Protein AF-A0A7C1G8R8-F1 (afdb_monomer)

Mean predicted aligned error: 2.85 Å

Solvent-accessible surface area (backbone atoms only — not comparable to full-atom values): 3273 Å² total; per-residue (Å²): 132,83,86,70,69,42,81,43,78,70,50,72,34,38,64,68,59,54,51,53,49,51,51,52,50,51,55,35,38,76,70,64,75,46,60,59,73,52,74,49,74,48,63,45,66,86,77,86,86,84,133

Nearest PDB structures (foldseek):
  3lk6-assembly1_A  TM=6.747E-01  e=1.128E+00  Bacillus subtilis
  3nvd-assembly2_B  TM=6.799E-01  e=2.115E+00  Bacillus subtilis
  3vml-assembly1_A-2  TM=4.117E-01  e=3.666E+00  Shewanella oneidensis MR-1
  5swa-assembly1_A  TM=4.262E-01  e=8.046E+00  Streptococcus pneumoniae

Foldseek 3Di:
DDFDEAEEEPEEDAPVVVVVVVVVVVVCVVVVVDGHYDYDYDYPPDDDDDD

Radius of gyration: 12.51 Å; Cα contacts (8 Å, |Δi|>4): 53; chains: 1; bounding box: 32×19×33 Å

Secondary structure (DSSP, 8-state):
-PPP-EEEEEEEE-HHHHHHHHHHHHHHHHTTSS--EEEEEEESS------

Structure (mmCIF, N/CA/C/O backbone):
data_AF-A0A7C1G8R8-F1
#
_entry.id   AF-A0A7C1G8R8-F1
#
loop_
_atom_site.group_PDB
_atom_site.id
_atom_site.type_symbol
_atom_site.label_atom_id
_atom_site.label_alt_id
_atom_site.label_comp_id
_atom_site.label_asym_id
_atom_site.label_entity_id
_atom_site.label_seq_id
_atom_site.pdbx_PDB_ins_code
_atom_site.Cartn_x
_atom_site.Cartn_y
_atom_site.Cartn_z
_atom_site.occupancy
_atom_site.B_iso_or_equiv
_atom_site.auth_seq_id
_atom_site.auth_comp_id
_atom_site.auth_asym_id
_atom_site.auth_atom_id
_atom_site.pdbx_PDB_model_num
ATOM 1 N N . MET A 1 1 ? -17.193 -6.803 19.658 1.00 67.88 1 MET A N 1
ATOM 2 C CA . MET A 1 1 ? -17.442 -6.642 18.207 1.00 67.88 1 MET A CA 1
ATOM 3 C C . MET A 1 1 ? -16.163 -6.988 17.471 1.00 67.88 1 MET A C 1
ATOM 5 O O . MET A 1 1 ? -15.105 -6.611 17.957 1.00 67.88 1 MET A O 1
ATOM 9 N N . VAL A 1 2 ? -16.244 -7.720 16.360 1.00 83.44 2 VAL A N 1
ATOM 10 C CA . VAL A 1 2 ? -15.071 -8.019 15.522 1.00 83.44 2 VAL A CA 1
ATOM 11 C C . VAL A 1 2 ? -14.696 -6.757 14.744 1.00 83.44 2 VAL A C 1
ATOM 13 O O . VAL A 1 2 ? -15.576 -6.068 14.228 1.00 83.44 2 VAL A O 1
ATOM 16 N N . GLU A 1 3 ? -13.410 -6.420 14.697 1.00 90.44 3 GLU A N 1
ATOM 17 C CA . GLU A 1 3 ? -12.929 -5.255 13.954 1.00 90.44 3 GLU A CA 1
ATOM 18 C C . GLU A 1 3 ? -13.130 -5.469 12.443 1.00 90.44 3 GLU A C 1
ATOM 20 O O . GLU A 1 3 ? -12.773 -6.515 11.900 1.00 90.44 3 GLU A O 1
ATOM 25 N N . LYS A 1 4 ? -13.716 -4.487 11.746 1.00 94.25 4 LYS A N 1
ATOM 26 C CA . LYS A 1 4 ? -13.956 -4.563 10.297 1.00 94.25 4 LYS A CA 1
ATOM 27 C C . LYS A 1 4 ? -12.714 -4.106 9.537 1.00 94.25 4 LYS A C 1
ATOM 29 O O . LYS A 1 4 ? -12.269 -2.976 9.714 1.00 94.25 4 LYS A O 1
ATOM 34 N N . TRP A 1 5 ? -12.209 -4.956 8.652 1.00 97.12 5 TRP A N 1
ATOM 35 C CA . TRP A 1 5 ? -11.067 -4.662 7.785 1.00 97.12 5 TRP A CA 1
ATOM 36 C C . TRP A 1 5 ? -11.507 -4.500 6.329 1.00 97.12 5 TRP A C 1
ATOM 38 O O . TRP A 1 5 ? -12.501 -5.083 5.893 1.00 97.12 5 TRP A O 1
ATOM 48 N N . ARG A 1 6 ? -10.764 -3.691 5.572 1.00 97.50 6 ARG A N 1
ATOM 49 C CA . ARG A 1 6 ? -10.915 -3.539 4.124 1.00 97.50 6 ARG A CA 1
ATOM 50 C C . ARG A 1 6 ? -9.861 -4.391 3.428 1.00 97.50 6 ARG A C 1
ATOM 52 O O . ARG A 1 6 ? -8.676 -4.201 3.674 1.00 97.50 6 ARG A O 1
ATOM 59 N N . LEU A 1 7 ? -10.290 -5.283 2.545 1.00 98.06 7 LEU A N 1
ATOM 60 C CA . LEU A 1 7 ? -9.401 -5.989 1.630 1.00 98.06 7 LEU A CA 1
AT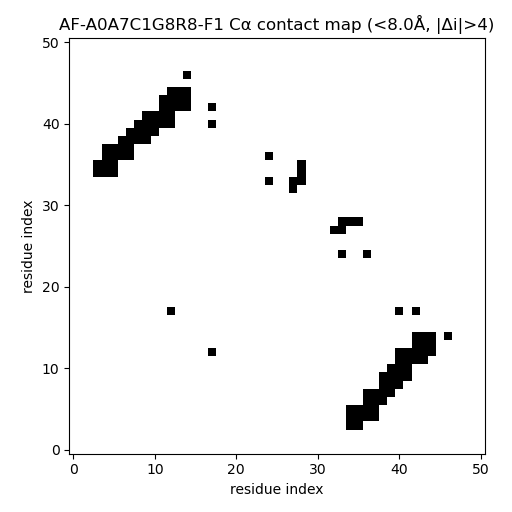OM 61 C C . LEU A 1 7 ? -9.434 -5.283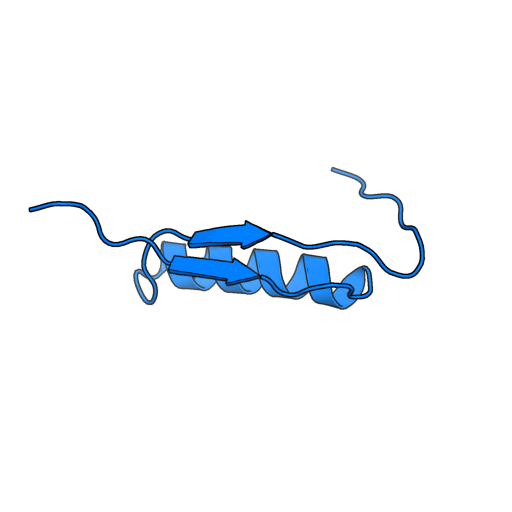 0.274 1.00 98.06 7 LEU A C 1
ATOM 63 O O . LEU A 1 7 ? -10.515 -5.057 -0.267 1.00 98.06 7 LEU A O 1
ATOM 67 N N . LEU A 1 8 ? -8.266 -4.923 -0.251 1.00 98.25 8 LEU A N 1
ATOM 68 C CA . LEU A 1 8 ? -8.101 -4.372 -1.593 1.00 98.25 8 LEU A CA 1
ATOM 69 C C . LEU A 1 8 ? -7.189 -5.283 -2.411 1.00 98.25 8 LEU A C 1
ATOM 71 O O . LEU A 1 8 ? -6.093 -5.615 -1.966 1.00 98.25 8 LEU A O 1
ATOM 75 N N . ASP A 1 9 ? -7.609 -5.617 -3.624 1.00 98.00 9 ASP A N 1
ATOM 76 C CA . ASP A 1 9 ? -6.739 -6.176 -4.655 1.00 98.00 9 ASP A CA 1
ATOM 77 C C . ASP A 1 9 ? -6.696 -5.181 -5.814 1.00 98.00 9 ASP A C 1
ATOM 79 O O . ASP A 1 9 ? -7.694 -4.956 -6.500 1.00 98.00 9 ASP A O 1
ATOM 83 N N . THR A 1 10 ? -5.557 -4.507 -5.971 1.00 97.69 10 THR A N 1
ATOM 84 C CA . THR A 1 10 ? -5.395 -3.449 -6.980 1.00 97.69 10 THR A CA 1
ATOM 85 C C . THR A 1 10 ? -4.723 -3.934 -8.261 1.00 97.69 10 THR A C 1
ATOM 87 O O . THR A 1 10 ? -4.540 -3.136 -9.180 1.00 97.69 10 THR A O 1
ATOM 90 N N . GLY A 1 11 ? -4.359 -5.219 -8.332 1.00 97.88 11 GLY A N 1
ATOM 91 C CA . GLY A 1 11 ? -3.692 -5.805 -9.489 1.00 97.88 11 GLY A CA 1
ATOM 92 C C . GLY A 1 11 ? -2.306 -5.215 -9.778 1.00 97.88 11 GLY A C 1
ATOM 93 O O . GLY A 1 11 ? -1.549 -4.879 -8.864 1.00 97.88 11 GLY A O 1
ATOM 94 N N . LEU A 1 12 ? -1.978 -5.151 -11.071 1.00 98.00 12 LEU A N 1
ATOM 95 C CA . LEU A 1 12 ? -0.722 -4.628 -11.616 1.00 98.00 12 LEU A CA 1
ATOM 96 C C . LEU A 1 12 ? -0.850 -3.123 -11.862 1.00 98.00 12 LEU A C 1
ATOM 98 O O . LEU A 1 12 ? -1.786 -2.665 -12.529 1.00 98.00 12 LEU A O 1
ATOM 102 N N . ARG A 1 13 ? 0.080 -2.356 -11.296 1.00 97.94 13 ARG A N 1
ATOM 103 C CA . ARG A 1 13 ? 0.151 -0.898 -11.423 1.00 97.94 13 ARG A CA 1
ATOM 104 C C . ARG A 1 13 ? 1.604 -0.447 -11.465 1.00 97.94 13 ARG A C 1
ATOM 106 O O . ARG A 1 13 ? 2.485 -1.154 -10.976 1.00 97.94 13 ARG A O 1
ATOM 113 N N . ASP A 1 14 ? 1.831 0.738 -12.016 1.00 97.56 14 ASP A N 1
ATOM 114 C CA . ASP A 1 14 ? 3.155 1.345 -12.012 1.00 97.56 14 ASP A CA 1
ATOM 115 C C . ASP A 1 14 ? 3.582 1.793 -10.606 1.00 97.56 14 ASP A C 1
ATOM 117 O O . ASP A 1 14 ? 2.816 1.788 -9.631 1.00 97.56 14 ASP A O 1
ATOM 121 N N . ALA A 1 15 ? 4.854 2.172 -10.517 1.00 96.62 15 ALA A N 1
ATOM 122 C CA . ALA A 1 15 ? 5.476 2.593 -9.280 1.00 96.62 15 ALA A CA 1
ATOM 123 C C . ALA A 1 15 ? 4.823 3.816 -8.640 1.00 96.62 15 ALA A C 1
ATOM 125 O O . ALA A 1 15 ? 4.590 3.839 -7.430 1.00 96.62 15 ALA A O 1
ATOM 126 N N . PHE A 1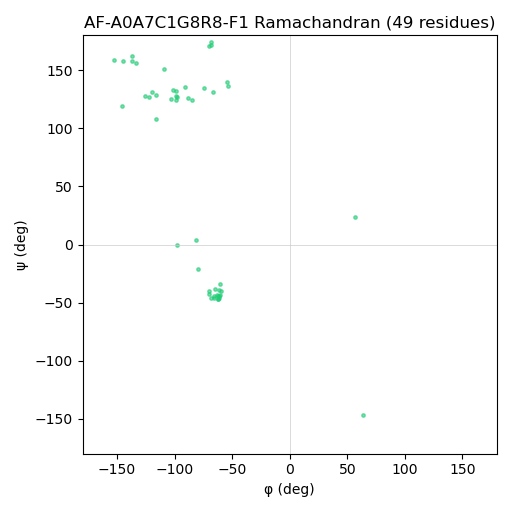 16 ? 4.503 4.815 -9.457 1.00 95.94 16 PHE A N 1
ATOM 127 C CA . PHE A 1 16 ? 3.955 6.082 -8.997 1.00 95.94 16 PHE A CA 1
ATOM 128 C C . PHE A 1 16 ? 2.569 5.877 -8.392 1.00 95.94 16 PHE A C 1
ATOM 130 O O . PHE A 1 16 ? 2.290 6.363 -7.297 1.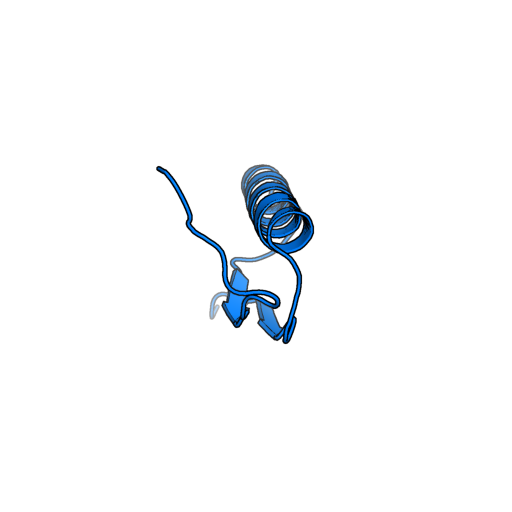00 95.94 16 PHE A O 1
ATOM 137 N N . TYR A 1 17 ? 1.726 5.090 -9.060 1.00 97.31 17 TYR A N 1
ATOM 138 C CA . TYR A 1 17 ? 0.400 4.747 -8.574 1.00 97.31 17 TYR A CA 1
ATOM 139 C C . TYR A 1 17 ? 0.462 3.966 -7.262 1.00 97.31 17 TYR A 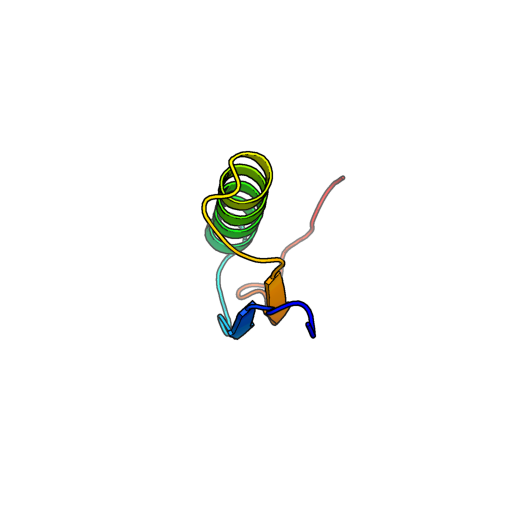C 1
ATOM 141 O O . TYR A 1 17 ? -0.275 4.280 -6.326 1.00 97.31 17 TYR A O 1
ATOM 149 N N . ASN A 1 18 ? 1.323 2.945 -7.178 1.00 97.06 18 ASN A N 1
ATOM 150 C CA . ASN A 1 18 ? 1.405 2.108 -5.984 1.00 97.06 18 ASN A CA 1
ATOM 151 C C . ASN A 1 18 ? 1.806 2.914 -4.748 1.00 97.06 18 ASN A C 1
ATOM 153 O O . ASN A 1 18 ? 1.153 2.768 -3.715 1.00 97.06 18 ASN A O 1
ATOM 157 N N . MET A 1 19 ? 2.800 3.795 -4.885 1.00 96.75 19 MET A N 1
ATOM 158 C CA . MET A 1 19 ? 3.255 4.662 -3.795 1.00 96.75 19 MET A CA 1
ATOM 159 C C . MET A 1 19 ? 2.215 5.716 -3.421 1.00 96.75 19 MET A C 1
ATOM 161 O O . MET A 1 19 ? 1.892 5.860 -2.242 1.00 96.75 19 MET A O 1
ATOM 165 N N . ALA A 1 20 ? 1.616 6.387 -4.410 1.00 97.69 20 ALA A N 1
ATOM 166 C CA . ALA A 1 20 ? 0.578 7.383 -4.155 1.00 97.69 20 ALA A CA 1
ATOM 167 C C . ALA A 1 20 ? -0.648 6.774 -3.455 1.00 97.69 20 ALA A C 1
ATOM 169 O O . AL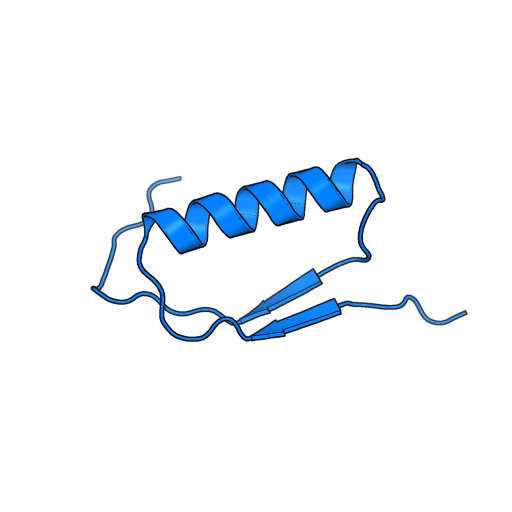A A 1 20 ? -1.230 7.386 -2.557 1.00 97.69 20 ALA A O 1
ATOM 170 N N . LEU A 1 21 ? -1.049 5.558 -3.839 1.00 97.94 21 LEU A N 1
ATOM 171 C CA . LEU A 1 21 ? -2.182 4.887 -3.212 1.00 97.94 21 LEU A CA 1
ATOM 172 C C . LEU A 1 21 ? -1.870 4.449 -1.776 1.00 97.94 21 LEU A C 1
ATOM 174 O O . LEU A 1 21 ? -2.737 4.589 -0.912 1.00 97.94 21 LEU A O 1
ATOM 178 N N . ASP A 1 22 ? -0.664 3.949 -1.503 1.00 97.06 22 ASP A N 1
ATOM 179 C CA . ASP A 1 22 ? -0.266 3.580 -0.141 1.00 97.06 22 ASP A CA 1
ATOM 180 C C . ASP A 1 22 ? -0.268 4.797 0.794 1.00 97.06 22 ASP A C 1
ATOM 182 O O . ASP A 1 22 ? -0.847 4.731 1.883 1.00 97.06 22 ASP A O 1
ATOM 186 N N . GLU A 1 23 ? 0.265 5.938 0.344 1.00 98.12 23 GLU A N 1
ATOM 187 C CA . GLU A 1 23 ? 0.214 7.193 1.101 1.00 98.12 23 GLU A CA 1
ATOM 188 C C . GLU A 1 23 ? -1.233 7.655 1.326 1.00 98.12 23 GLU A C 1
ATOM 190 O O . GLU A 1 23 ? -1.631 7.946 2.458 1.00 98.12 23 GLU A O 1
ATOM 195 N N . ALA A 1 24 ? -2.065 7.644 0.280 1.00 98.50 24 ALA A N 1
ATOM 196 C CA . ALA A 1 24 ? -3.470 8.024 0.391 1.00 98.50 24 ALA A CA 1
ATOM 197 C C . ALA A 1 24 ? -4.236 7.134 1.388 1.00 98.50 24 ALA A C 1
ATOM 199 O O . ALA A 1 24 ? -5.049 7.633 2.173 1.00 98.50 24 ALA A O 1
ATOM 200 N N . ILE A 1 25 ? -3.967 5.823 1.403 1.00 98.44 25 ILE A N 1
ATOM 201 C CA . ILE A 1 25 ? -4.555 4.886 2.370 1.00 98.44 25 ILE A CA 1
ATOM 202 C C . ILE A 1 25 ? -4.069 5.202 3.787 1.00 98.44 25 ILE A C 1
ATOM 204 O O . ILE A 1 25 ? -4.898 5.268 4.701 1.00 98.44 25 ILE A O 1
ATOM 208 N N . ALA A 1 26 ? -2.768 5.427 3.979 1.00 98.19 26 ALA A N 1
ATOM 209 C CA . ALA A 1 26 ? -2.190 5.754 5.280 1.00 98.19 26 ALA A CA 1
ATOM 210 C C . ALA A 1 26 ? -2.766 7.065 5.843 1.00 98.19 26 ALA A C 1
ATOM 212 O O . ALA A 1 26 ? -3.212 7.110 6.994 1.00 98.19 26 ALA A O 1
ATOM 213 N N . MET A 1 27 ? -2.857 8.108 5.012 1.00 98.75 27 MET A N 1
ATOM 214 C CA . MET A 1 27 ? -3.471 9.392 5.360 1.00 98.75 27 MET A CA 1
ATOM 215 C C . MET A 1 27 ? -4.963 9.259 5.678 1.00 98.75 27 MET A C 1
ATOM 217 O O . MET A 1 27 ? -5.459 9.850 6.639 1.00 98.75 27 MET A O 1
ATOM 221 N N . ALA A 1 28 ? -5.713 8.490 4.886 1.00 98.56 28 ALA A N 1
ATOM 222 C CA . ALA A 1 28 ? -7.129 8.263 5.153 1.00 98.56 28 ALA A CA 1
ATOM 223 C C . ALA A 1 28 ? -7.329 7.501 6.471 1.00 98.56 28 ALA A C 1
ATOM 225 O O . ALA A 1 28 ? -8.258 7.802 7.230 1.00 98.56 28 ALA A O 1
ATOM 226 N N . ARG A 1 29 ? -6.449 6.535 6.771 1.00 98.06 29 ARG A N 1
ATOM 227 C CA . ARG A 1 29 ? -6.519 5.769 8.015 1.00 98.06 29 ARG A CA 1
ATOM 228 C C . ARG A 1 29 ? -6.162 6.619 9.229 1.00 98.06 29 ARG A C 1
ATOM 230 O O . ARG A 1 29 ? -6.884 6.542 10.223 1.00 98.06 29 ARG A O 1
ATOM 237 N N . SER A 1 30 ? -5.126 7.457 9.149 1.00 98.25 30 SER A N 1
ATOM 238 C CA . SER A 1 30 ? -4.734 8.356 10.247 1.00 98.25 30 SER A CA 1
ATOM 239 C C . SER A 1 30 ? -5.849 9.344 10.608 1.00 98.25 30 SER A C 1
ATOM 241 O O . SER A 1 30 ? -6.081 9.622 11.784 1.00 98.25 30 SER A O 1
ATOM 243 N N . LYS A 1 31 ? -6.628 9.779 9.610 1.00 98.50 31 LYS A N 1
ATOM 244 C CA . LYS A 1 31 ? -7.832 10.612 9.775 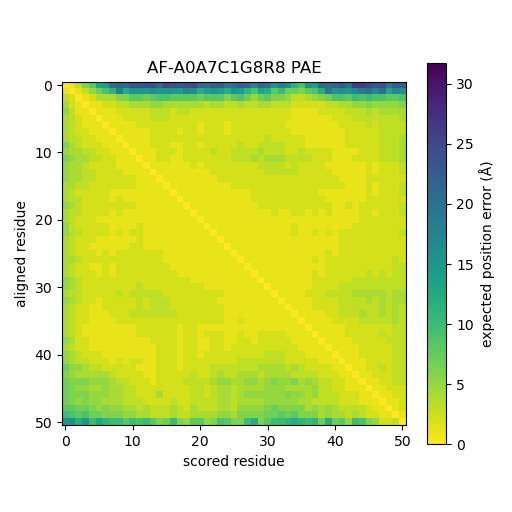1.00 98.50 31 LYS A CA 1
ATOM 245 C C . LYS A 1 31 ? -9.096 9.828 10.155 1.00 98.50 31 LYS A C 1
ATOM 247 O O . LYS A 1 31 ? -10.171 10.415 10.229 1.00 98.50 31 LYS A O 1
ATOM 252 N N . LYS A 1 32 ? -8.997 8.512 10.383 1.00 97.31 32 LYS A N 1
ATOM 253 C CA . LYS A 1 32 ? -10.119 7.606 10.702 1.00 97.31 32 LYS A CA 1
ATOM 254 C C . LYS A 1 32 ? -11.244 7.593 9.650 1.00 97.31 32 LYS A C 1
ATOM 256 O O . LYS A 1 32 ? -12.363 7.203 9.964 1.00 97.31 32 LYS A O 1
ATOM 261 N N . LEU A 1 33 ? -10.950 7.963 8.400 1.00 98.25 33 LEU A N 1
ATOM 262 C CA . LEU A 1 33 ? -11.926 7.992 7.300 1.00 98.25 33 LEU A CA 1
ATOM 263 C C . LEU A 1 33 ? -12.190 6.604 6.706 1.00 98.25 33 LEU A C 1
ATOM 265 O O . LEU A 1 33 ? -13.211 6.379 6.063 1.00 98.25 33 LEU A O 1
ATOM 269 N N . VAL A 1 34 ? -11.264 5.667 6.913 1.00 97.50 34 VAL A N 1
ATOM 270 C CA . VAL A 1 34 ? -11.363 4.282 6.440 1.00 97.50 34 VAL A CA 1
ATOM 271 C C . VAL A 1 34 ? -10.987 3.297 7.554 1.00 97.50 34 VAL A C 1
ATOM 273 O O . VAL A 1 34 ? -10.234 3.665 8.465 1.00 97.50 34 VAL A O 1
ATOM 276 N N . PRO A 1 35 ? -11.467 2.041 7.500 1.00 97.50 35 PRO A N 1
ATOM 277 C CA . PRO A 1 35 ? -10.991 0.974 8.380 1.00 97.50 35 PRO A CA 1
ATOM 278 C C . PRO A 1 35 ? -9.543 0.556 8.074 1.00 97.50 35 PRO A C 1
ATOM 280 O O . PRO A 1 35 ? -8.968 0.959 7.057 1.00 97.50 35 PRO A O 1
ATOM 283 N N . ASN A 1 36 ? -8.959 -0.291 8.931 1.00 97.31 36 ASN A N 1
ATOM 284 C CA . ASN A 1 36 ? -7.666 -0.924 8.647 1.00 97.31 36 ASN A CA 1
ATOM 285 C C . ASN A 1 36 ? -7.737 -1.650 7.297 1.00 97.31 36 ASN A C 1
ATOM 287 O O . ASN A 1 36 ? -8.768 -2.233 6.949 1.00 97.31 36 ASN A O 1
ATOM 291 N N . THR A 1 37 ? -6.669 -1.559 6.509 1.00 98.38 37 THR A N 1
ATOM 292 C CA . THR A 1 37 ? -6.657 -2.036 5.125 1.00 98.38 37 THR A CA 1
ATOM 293 C C . THR A 1 37 ? -5.559 -3.071 4.936 1.00 98.38 37 THR A C 1
ATOM 295 O O . THR A 1 37 ? -4.403 -2.795 5.234 1.00 98.38 37 THR A O 1
ATOM 298 N N . LEU A 1 38 ? -5.927 -4.237 4.411 1.00 98.06 38 LEU A N 1
ATOM 299 C CA . LEU A 1 38 ? -5.006 -5.199 3.819 1.00 98.06 38 LEU A CA 1
ATOM 300 C C . LEU A 1 38 ? -5.058 -5.011 2.301 1.00 98.06 38 LEU A C 1
ATOM 302 O O . LEU A 1 38 ? -6.144 -4.996 1.718 1.00 98.06 38 LEU A O 1
ATOM 306 N N . ARG A 1 39 ? -3.898 -4.839 1.668 1.00 98.25 39 ARG A N 1
ATOM 307 C CA . ARG A 1 39 ? -3.798 -4.584 0.231 1.00 98.25 39 ARG A CA 1
ATOM 308 C C . ARG A 1 39 ? -2.867 -5.594 -0.428 1.00 98.25 39 ARG A C 1
ATOM 310 O O . ARG A 1 39 ? -1.720 -5.730 -0.015 1.00 98.25 39 ARG A O 1
ATOM 317 N N . PHE A 1 40 ? -3.346 -6.237 -1.487 1.00 98.31 40 PHE A N 1
ATOM 318 C CA . PHE A 1 40 ? -2.515 -6.954 -2.447 1.00 98.31 40 PHE A CA 1
ATOM 319 C C . PHE A 1 40 ? -2.272 -6.070 -3.669 1.00 98.31 40 PHE A C 1
ATOM 321 O O . PHE A 1 40 ? -3.195 -5.450 -4.207 1.00 98.31 40 PHE A O 1
ATOM 328 N N . PHE A 1 41 ? -1.014 -5.984 -4.091 1.00 97.06 41 PHE A N 1
ATOM 329 C CA . PHE A 1 41 ? -0.612 -5.213 -5.259 1.00 97.06 41 PHE A CA 1
ATOM 330 C C . PHE A 1 41 ? 0.649 -5.797 -5.890 1.00 97.06 41 PHE A C 1
ATOM 332 O O . PHE A 1 41 ? 1.405 -6.530 -5.250 1.00 97.06 41 PHE A O 1
ATOM 339 N N . ARG A 1 42 ? 0.852 -5.480 -7.167 1.00 96.69 42 ARG A N 1
ATOM 340 C CA . ARG A 1 42 ? 2.036 -5.849 -7.942 1.00 96.69 42 ARG A CA 1
ATOM 341 C C . ARG A 1 42 ? 2.503 -4.661 -8.775 1.00 96.69 42 ARG A C 1
ATOM 343 O O . ARG A 1 42 ? 1.747 -3.718 -9.018 1.00 96.69 42 ARG A O 1
ATOM 350 N N . TRP A 1 43 ? 3.749 -4.744 -9.215 1.00 96.56 43 TRP A N 1
ATOM 351 C CA . TRP A 1 43 ? 4.405 -3.717 -10.012 1.00 96.56 43 TRP A CA 1
ATOM 352 C C . TRP A 1 43 ? 4.426 -4.132 -11.476 1.00 96.56 43 TRP A C 1
ATOM 354 O O . TRP A 1 43 ? 4.791 -5.266 -11.786 1.00 96.56 43 TRP A O 1
ATOM 364 N N . GLU A 1 44 ? 4.052 -3.213 -12.358 1.00 96.69 44 GLU A N 1
ATOM 365 C CA . GLU A 1 44 ? 4.307 -3.318 -13.790 1.00 96.69 44 GLU A CA 1
ATOM 366 C C . GLU A 1 44 ? 4.565 -1.917 -14.371 1.00 96.69 44 GLU A C 1
ATOM 368 O O . GLU A 1 44 ? 3.686 -1.057 -14.269 1.00 96.69 44 GLU A O 1
ATOM 373 N N . PRO A 1 45 ? 5.751 -1.656 -14.957 1.00 96.50 45 PRO A N 1
ATOM 374 C CA . PRO A 1 45 ? 6.916 -2.551 -15.055 1.00 96.50 45 PRO A CA 1
ATOM 375 C C . PRO A 1 45 ? 7.593 -2.817 -13.693 1.00 96.50 45 PRO A C 1
ATOM 377 O O . PRO A 1 45 ? 7.230 -2.222 -12.677 1.00 96.50 45 PRO A O 1
ATOM 380 N N . SER A 1 46 ? 8.588 -3.716 -13.666 1.00 96.19 46 SER A N 1
ATOM 381 C CA . SER A 1 46 ? 9.436 -3.944 -12.485 1.00 96.19 46 SER A CA 1
ATOM 382 C C . SER A 1 46 ? 10.055 -2.633 -11.991 1.00 96.19 46 SER A C 1
ATOM 384 O O . SER A 1 46 ? 10.566 -1.848 -12.789 1.00 96.19 46 SER A O 1
ATOM 386 N N . ALA A 1 47 ? 10.054 -2.419 -10.676 1.00 94.88 47 ALA A N 1
ATOM 387 C CA . ALA A 1 47 ? 10.562 -1.201 -10.054 1.00 94.88 47 ALA A CA 1
ATOM 388 C C . ALA A 1 47 ? 11.404 -1.510 -8.811 1.00 94.88 47 ALA A C 1
ATOM 390 O O . ALA A 1 47 ? 11.255 -2.563 -8.189 1.00 94.88 47 ALA A O 1
ATOM 391 N N . VAL A 1 48 ? 12.266 -0.563 -8.440 1.00 94.19 48 VAL A N 1
ATOM 392 C CA . VAL A 1 48 ? 13.030 -0.584 -7.188 1.00 94.19 48 VAL A CA 1
ATOM 393 C C . VAL A 1 48 ? 12.375 0.391 -6.217 1.00 94.19 48 VAL A C 1
ATOM 395 O O . VAL A 1 48 ? 12.204 1.563 -6.544 1.00 94.19 48 VAL A O 1
ATOM 398 N N . SER A 1 49 ? 12.026 -0.088 -5.024 1.00 87.62 49 SER A N 1
ATOM 399 C CA . SER A 1 49 ? 11.634 0.774 -3.907 1.00 87.62 49 SER A CA 1
ATOM 400 C C . SER A 1 49 ? 12.870 1.116 -3.088 1.00 87.62 49 SER A C 1
ATOM 402 O O . SER A 1 49 ? 13.666 0.231 -2.773 1.00 87.62 49 SER A O 1
ATOM 404 N N . ILE A 1 50 ? 13.010 2.385 -2.720 1.00 90.94 50 ILE A N 1
ATOM 405 C CA . ILE A 1 50 ? 14.062 2.871 -1.824 1.00 90.94 50 ILE A CA 1
ATOM 406 C C . ILE A 1 50 ? 13.358 3.410 -0.581 1.00 90.94 50 ILE A C 1
ATOM 408 O O . ILE A 1 50 ? 12.379 4.144 -0.711 1.00 90.94 50 ILE A O 1
ATOM 412 N N . GLY A 1 51 ? 13.806 2.959 0.590 1.00 80.88 51 GLY A N 1
ATOM 413 C CA . GLY A 1 51 ? 13.262 3.346 1.894 1.00 80.88 51 GLY A CA 1
ATOM 414 C C . GLY A 1 51 ? 14.020 4.495 2.533 1.00 80.88 51 GLY A C 1
ATOM 415 O O . GLY A 1 51 ? 15.210 4.672 2.188 1.00 80.88 51 GLY A O 1
#

pLDDT: mean 95.78, std 5.32, range [67.88, 98.75]

Sequen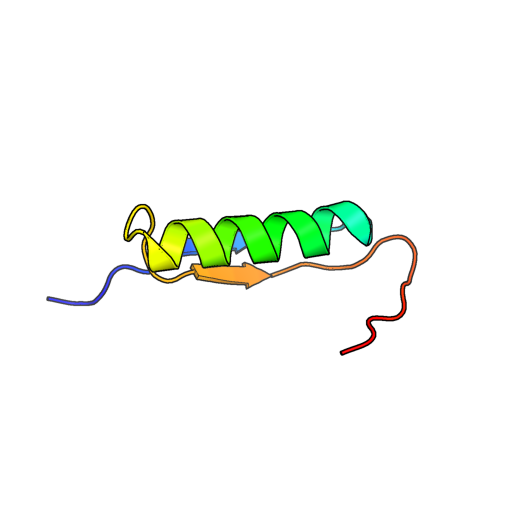ce (51 aa):
MVEKWRLLDTGLRDAFYNMALDEAIAMARSKKLVPNTLRFFRWEPSAVSIG

=== Feature glossary ===
The features interleaved in this record are:

— What the protein is —

Sequence gives the chain of amino acids in standard one-letter code (A=alanine, C=cysteine, …, Y=tyrosine), read N→C. It is the only feature that is directly encoded by the gene; all structural features are derived from the folded form of this sequence.

Database cross-references. InterPro integrates a dozen domain/family signature databases into unified entries with residue-range hits. GO terms attach function/process/location labels with evidence codes. CATH codes position the fold in a four-level structural taxonomy. Organism is the NCBI-taxonomy species name.

— Where its atoms are —

Atomic coordinates in PDBx/mmCIF format — the same representation the Protein Data Bank distributes. Each line of the _atom_site loop places one backbone atom in Cartesian space (units: ångströms, origin: arbitrary).

The six renders are orthographic views along the three Cartesian axes in bo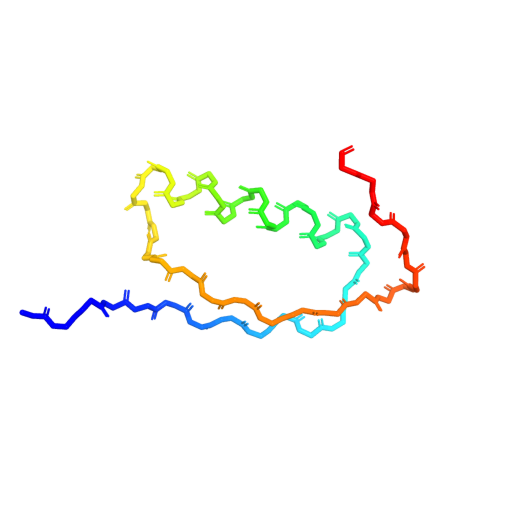th directions. Representation (cartoon, sticks, or surface) and color scheme (sequence-rainbow or by-chain) vary across proteins so the training set covers all the common visualization conventions.

— Local backbone conformation —

Eight-state secondary structure (DSSP): H is the canonical α-helix, G the tighter 3₁₀-helix, I the wider π-helix; E/B are β-structure, T and S are turns and bends, and '-' is everything else. DSSP derives these from the pattern of main-chain N–H···O=C hydrogen bonds, not from the sequence.

P-SEA three-state annotation labels each residue as helix, strand, or coil based purely on the geometry of the Cα trace. It serves as a fallback when the full backbone (and thus DSSP) is unavailable.

The φ/ψ torsion pair specifies the backbone conformation at each residue. φ rotates about the N–Cα bond, ψ about the Cα–C bond. Steric clashes forbid most of the (φ, ψ) plane — the allowed regions (α-helix basin, β-sheet basin, left-handed helix) are the Ramachandran-allowed regions.

— Global shape and packing —

The geometric summary reports three shape descriptors. Rg (radius of gyration) measures how spread out the Cα atoms are about their centre of mass; compact globular proteins have small Rg, elongated or unfolded ones large. Cα contacts (<8 Å, |i−j|>4) count long-range residue pairs in spatial proximity — high for tightly packed folds, near zero for rods or random coil. The bounding-box extents give the protein's footprint along x, y, z in Å.

Solvent-accessible surface area (SASA) is the area in Å² traced out by the centre of a 1.4 Å probe sphere (a water molecule) rolled over the protein's van der Waals surface (Shrake–Rupley / Lee–Richards construction). Buried residues have near-zero SASA; fully exposed residues can exceed 200 Å². The total SASA scales roughly with the number of surface residues.

The contact map is a binary N×N matrix image: pixel (i, j) is dark where Cα_i and Cα_j are within 8 Å and |i−j|>4. Because the |i−j|>4 filter removes local helical contacts, off-diagonal stripes parallel to the main diagonal indicate parallel β-sheets; stripes perpendicular to it indicate antiparallel β-sheets. The Ramachandran plot scatters every residue's (φ, ψ) pair against the sterically allowed regions. The PAE heatmap renders the predicted-aligned-error matrix.

— Structural neighborhood —

3Di is Foldseek's structural alphabet. Each residue is assigned one of twenty discrete states based on how its Cα sits relative to its spatial (not sequential) neighbors. Aligning 3Di strings finds structural homologs roughly as well as full 3D superposition, but orders of magnitude faster.

Nearest PDB neighbors are the top structural matches found by Foldseek when searching this structure against the entire Protein Data Bank. Each hit reports a TM-score (0 to 1; >0.5 almost always implies the same fold) and an E-value. These are *structural* homologs — they may share no detectable sequence similarity.

— Confidence and disorder —

For AlphaFold models, the B-factor field carries pLDDT — the model's own estimate of local accuracy on a 0–100 scale. Regions with pLDDT<50 should be treated as essentially unmodeled; they often correspond to intrinsically disordered segments.

Crystallographic B-factors measure how much each atom's electron density is smeared out, in Å². They rise in mobile loops and surface residues and fall in the buried interior. In AlphaFold models this column is repurposed to hold pLDDT instead.

Predicted aligned error is AlphaFold's pairwise confidence. Unlike pLDDT (per-residue), PAE is per-residue-pair and captures whether two parts of the structure are correctly placed relative to each other. Units are ångströms of expected positional error.